Protein AF-A0A7Y7RVD1-F1 (afdb_monomer_lite)

pLDDT: mean 76.82, std 17.92, range [31.0, 92.44]

Foldseek 3Di:
DDPQPDDPDDDDDDPDDPPALLCVVVVLCVSVVHDLVNVCVVVVHDSVVSVCCNVPYDDPVCLVVVCVVSVHDSCCSGPVPDGD

Organism: NCBI:txid2006980

Structure (mmCIF, N/CA/C/O backbone):
data_AF-A0A7Y7RVD1-F1
#
_entry.id   AF-A0A7Y7RVD1-F1
#
loop_
_atom_site.group_PDB
_atom_site.id
_atom_site.type_symbol
_atom_site.label_atom_id
_atom_site.label_alt_id
_atom_site.label_comp_id
_atom_site.label_asym_id
_atom_site.label_entity_id
_atom_site.label_seq_id
_atom_site.pdbx_PDB_ins_code
_atom_site.Cartn_x
_atom_site.Cartn_y
_atom_site.Cartn_z
_atom_site.occupancy
_atom_site.B_iso_or_equiv
_atom_site.auth_seq_id
_atom_site.auth_comp_id
_atom_site.auth_asym_id
_atom_site.auth_atom_id
_atom_site.pdbx_PDB_model_num
ATOM 1 N N . MET A 1 1 ? 8.034 -3.890 21.860 1.00 35.34 1 MET A N 1
ATOM 2 C CA . MET A 1 1 ? 8.533 -3.084 20.728 1.00 35.34 1 MET A CA 1
ATOM 3 C C . MET A 1 1 ? 7.426 -3.060 19.687 1.00 35.34 1 MET A C 1
ATOM 5 O O . MET A 1 1 ? 7.418 -3.923 18.828 1.00 35.34 1 MET A O 1
ATOM 9 N N . ASN A 1 2 ? 6.465 -2.140 19.807 1.00 31.00 2 ASN A N 1
ATOM 10 C CA . ASN A 1 2 ? 5.363 -2.012 18.847 1.00 31.00 2 ASN A CA 1
ATOM 11 C C . ASN A 1 2 ? 5.389 -0.569 18.344 1.00 31.00 2 ASN A C 1
ATOM 13 O O . ASN A 1 2 ? 5.054 0.361 19.078 1.00 31.00 2 ASN A O 1
ATOM 17 N N . ILE A 1 3 ? 5.920 -0.394 17.138 1.00 50.09 3 ILE A N 1
ATOM 18 C CA . ILE A 1 3 ? 6.012 0.890 16.440 1.00 50.09 3 ILE A CA 1
ATOM 19 C C . ILE A 1 3 ? 4.715 1.042 15.631 1.00 50.09 3 ILE A C 1
ATOM 21 O O . ILE A 1 3 ? 4.172 0.041 15.185 1.00 50.09 3 ILE A O 1
ATOM 25 N N . CYS A 1 4 ? 4.241 2.278 15.462 1.00 47.78 4 CYS A N 1
ATOM 26 C CA . CYS A 1 4 ? 3.014 2.674 14.748 1.00 47.78 4 CYS A CA 1
ATOM 27 C C . CYS A 1 4 ? 1.733 2.689 15.591 1.00 47.78 4 CYS A C 1
ATOM 29 O O . CYS A 1 4 ? 0.719 2.105 15.236 1.00 47.78 4 CYS A O 1
ATOM 31 N N . ASN A 1 5 ? 1.744 3.468 16.676 1.00 47.00 5 ASN A N 1
ATOM 32 C CA . ASN A 1 5 ? 0.498 3.938 17.279 1.00 47.00 5 ASN A CA 1
ATOM 33 C C . ASN A 1 5 ? 0.519 5.453 17.496 1.00 47.00 5 ASN A C 1
ATOM 35 O O . ASN A 1 5 ? 0.372 5.919 18.622 1.00 47.00 5 ASN A O 1
ATOM 39 N N . LYS A 1 6 ? 0.805 6.237 16.443 1.00 47.34 6 LYS A N 1
ATOM 40 C CA . LYS A 1 6 ? 0.694 7.704 16.481 1.00 47.34 6 LYS A CA 1
ATOM 41 C C . LYS A 1 6 ? 0.290 8.269 15.114 1.00 47.34 6 LYS A C 1
ATOM 43 O O . LYS A 1 6 ? 0.999 8.099 14.136 1.00 47.34 6 LYS A O 1
ATOM 48 N N . HIS A 1 7 ? -0.808 9.023 15.135 1.00 41.38 7 HIS A N 1
ATOM 49 C CA . HIS A 1 7 ? -1.201 10.058 14.172 1.00 41.38 7 HIS A CA 1
ATOM 50 C C . HIS A 1 7 ? -1.748 9.639 12.798 1.00 41.38 7 HIS A C 1
ATOM 52 O O . HIS A 1 7 ? -1.090 9.718 11.767 1.00 41.38 7 HIS A O 1
ATOM 58 N N . LEU A 1 8 ? -3.061 9.390 12.781 1.00 50.69 8 LEU A N 1
ATOM 59 C CA . LEU A 1 8 ? -3.911 9.482 11.591 1.00 50.69 8 LEU A CA 1
ATOM 60 C C . LEU A 1 8 ? -4.664 10.831 11.599 1.00 50.69 8 LEU A C 1
ATOM 62 O O . LEU A 1 8 ? -5.887 10.887 11.688 1.00 50.69 8 LEU A O 1
ATOM 66 N N . GLN A 1 9 ? -3.926 11.947 11.588 1.00 45.69 9 GLN A N 1
ATOM 67 C CA . GLN A 1 9 ? -4.493 13.299 11.484 1.00 45.69 9 GLN A CA 1
ATOM 68 C C . GLN A 1 9 ? -3.630 14.142 10.539 1.00 45.69 9 GLN A C 1
ATOM 70 O O . GLN A 1 9 ? -2.455 14.374 10.805 1.00 45.69 9 GLN A O 1
ATOM 75 N N . GLY A 1 10 ? -4.226 14.596 9.432 1.00 41.66 10 GLY A N 1
ATOM 76 C CA . GLY A 1 10 ? -3.629 15.580 8.526 1.00 41.66 10 GLY A CA 1
ATOM 77 C C . GLY A 1 10 ? -3.407 15.071 7.101 1.00 41.66 10 GLY A C 1
ATOM 78 O O . GLY A 1 10 ? -2.324 14.599 6.754 1.00 41.66 10 GLY A O 1
ATOM 79 N N . GLN A 1 11 ? -4.446 15.144 6.265 1.00 38.75 11 GLN A N 1
ATOM 80 C CA . GLN A 1 11 ? -4.421 15.688 4.894 1.00 38.75 11 GLN A CA 1
ATOM 81 C C . GLN A 1 11 ? -5.785 15.476 4.221 1.00 38.75 11 GLN A C 1
ATOM 83 O O . GLN A 1 11 ? -6.449 14.465 4.427 1.00 38.75 11 GLN A O 1
ATOM 88 N N . ALA A 1 12 ? -6.187 16.494 3.465 1.00 37.50 12 ALA A N 1
ATOM 89 C CA . ALA A 1 12 ? -7.533 16.775 2.996 1.00 37.50 12 ALA A CA 1
ATOM 90 C C . ALA A 1 12 ? -8.158 15.717 2.065 1.00 37.50 12 ALA A C 1
ATOM 92 O O . ALA A 1 12 ? -7.499 15.175 1.183 1.00 37.50 12 ALA A O 1
ATOM 93 N N . ALA A 1 13 ? -9.470 15.538 2.261 1.00 42.38 13 ALA A N 1
ATOM 94 C CA . ALA A 1 13 ? -10.493 15.115 1.305 1.00 42.38 13 ALA A CA 1
ATOM 95 C C . ALA A 1 13 ? -10.199 13.889 0.420 1.00 42.38 13 ALA A C 1
ATOM 97 O O . ALA A 1 13 ? -9.760 14.034 -0.716 1.00 42.38 13 ALA A O 1
ATOM 98 N N . GLN A 1 14 ? -10.621 12.708 0.889 1.00 41.28 14 GLN A N 1
ATOM 99 C CA . GLN A 1 14 ? -11.583 11.873 0.153 1.00 41.28 14 GLN A CA 1
ATOM 100 C C . GLN A 1 14 ? -12.406 11.024 1.145 1.00 41.28 14 GLN A C 1
ATOM 102 O O . GLN A 1 14 ? -11.817 10.262 1.913 1.00 41.28 14 GLN A O 1
ATOM 107 N N . PRO A 1 15 ? -13.750 11.104 1.145 1.00 43.72 15 PRO A N 1
ATOM 108 C CA . PRO A 1 15 ? -14.607 10.153 1.836 1.00 43.72 15 PRO A CA 1
ATOM 109 C C . PRO A 1 15 ? -14.767 8.925 0.936 1.00 43.72 15 PRO A C 1
ATOM 111 O O . PRO A 1 15 ? -15.810 8.713 0.328 1.00 43.72 15 PRO A O 1
ATOM 114 N N . THR A 1 16 ? -13.712 8.138 0.765 1.00 46.19 16 THR A N 1
ATOM 115 C CA . THR A 1 16 ? -13.814 6.895 -0.001 1.00 46.19 16 THR A CA 1
ATOM 116 C C . THR A 1 16 ? -13.701 5.755 0.977 1.00 46.19 16 THR A C 1
ATOM 118 O O . THR A 1 16 ? -12.657 5.575 1.600 1.00 46.19 16 THR A O 1
ATOM 121 N N . CYS A 1 17 ? -14.804 5.018 1.114 1.00 49.53 17 CYS A N 1
ATOM 122 C CA . CYS A 1 17 ? -14.854 3.668 1.655 1.00 49.53 17 CYS A CA 1
ATOM 123 C C . CYS A 1 17 ? -13.528 2.945 1.350 1.00 49.53 17 CYS A C 1
ATOM 125 O O . CYS A 1 17 ? -12.966 3.116 0.267 1.00 49.53 17 CYS A O 1
ATOM 127 N N . LEU A 1 18 ? -12.977 2.195 2.301 1.00 57.25 18 LEU A N 1
ATOM 128 C CA . LEU A 1 18 ? -11.785 1.371 2.086 1.00 57.25 18 LEU A CA 1
ATOM 129 C C . LEU A 1 18 ? -12.142 0.221 1.117 1.00 57.25 18 LEU A C 1
ATOM 131 O O . LEU A 1 18 ? -12.138 -0.938 1.506 1.00 57.25 18 LEU A O 1
ATOM 135 N N . VAL A 1 19 ? -12.518 0.535 -0.130 1.00 64.88 19 VAL A N 1
ATOM 136 C CA . VAL A 1 19 ? -13.169 -0.397 -1.064 1.00 64.88 19 VAL A CA 1
ATOM 137 C C . VAL A 1 19 ? -12.180 -1.452 -1.551 1.00 64.88 19 VAL A C 1
ATOM 139 O O . VAL A 1 19 ? -12.565 -2.579 -1.831 1.00 64.88 19 VAL A O 1
ATOM 142 N N . HIS A 1 20 ? -10.892 -1.110 -1.642 1.00 73.75 20 HIS A N 1
ATOM 143 C CA . HIS A 1 20 ? -9.876 -1.982 -2.227 1.00 73.75 20 HIS A CA 1
ATOM 144 C C . HIS A 1 20 ? -8.522 -1.892 -1.510 1.00 73.75 20 HIS A C 1
ATOM 146 O O . HIS A 1 20 ? -8.098 -0.833 -1.035 1.00 73.75 20 HIS A O 1
ATOM 152 N N . SER A 1 21 ? -7.815 -3.023 -1.493 1.00 84.69 21 SER A N 1
ATOM 153 C CA . SER A 1 21 ? -6.567 -3.285 -0.758 1.00 84.69 21 SER A CA 1
ATOM 154 C C . SER A 1 21 ? -5.442 -2.280 -1.008 1.00 84.69 21 SER A C 1
ATOM 156 O O . SER A 1 21 ? -4.675 -1.955 -0.102 1.00 84.69 21 SER A O 1
ATOM 158 N N . GLY A 1 22 ? -5.390 -1.691 -2.202 1.00 87.94 22 GLY A N 1
ATOM 159 C CA . GLY A 1 22 ? -4.433 -0.638 -2.538 1.00 87.94 22 GLY A CA 1
ATOM 160 C C . GLY A 1 22 ? -4.593 0.646 -1.723 1.00 87.94 22 GLY A C 1
ATOM 161 O O . GLY A 1 22 ? -3.599 1.286 -1.382 1.00 87.94 22 GLY A O 1
ATOM 162 N N . HIS A 1 23 ? -5.823 1.019 -1.363 1.00 86.00 23 HIS A N 1
ATOM 163 C CA . HIS A 1 23 ? -6.051 2.212 -0.546 1.00 86.00 23 HIS A CA 1
ATOM 164 C C . HIS A 1 23 ? -5.538 1.985 0.881 1.00 86.00 23 HIS A C 1
ATOM 166 O O . HIS A 1 23 ? -4.850 2.837 1.439 1.00 86.00 23 HIS A O 1
ATOM 172 N N . ARG A 1 24 ? -5.801 0.796 1.438 1.00 87.44 24 ARG A N 1
ATOM 173 C CA . ARG A 1 24 ? -5.300 0.383 2.756 1.00 87.44 24 ARG A CA 1
ATOM 174 C C . ARG A 1 24 ? -3.782 0.332 2.802 1.00 87.44 24 ARG A C 1
ATOM 176 O O . ARG A 1 24 ? -3.193 0.874 3.732 1.00 87.44 24 ARG A O 1
ATOM 183 N N . LEU A 1 25 ? -3.146 -0.201 1.758 1.00 87.88 25 LEU A N 1
ATOM 184 C CA . LEU A 1 25 ? -1.691 -0.157 1.637 1.00 87.88 25 LEU A CA 1
ATOM 185 C C . LEU A 1 25 ? -1.166 1.280 1.699 1.00 87.88 25 LEU A C 1
ATOM 187 O O . LEU A 1 25 ? -0.217 1.556 2.422 1.00 87.88 25 LEU A O 1
ATOM 191 N N . ARG A 1 26 ? -1.792 2.215 0.976 1.00 88.06 26 ARG A N 1
ATOM 192 C CA . ARG A 1 26 ? -1.376 3.623 0.995 1.00 88.06 26 ARG A CA 1
ATOM 193 C C . ARG A 1 26 ? -1.497 4.246 2.389 1.00 88.06 26 ARG A C 1
ATOM 195 O O . ARG A 1 26 ? -0.622 5.017 2.779 1.00 88.06 26 ARG A O 1
ATOM 202 N N . VAL A 1 27 ? -2.553 3.912 3.131 1.00 85.69 27 VAL A N 1
ATOM 203 C CA . VAL A 1 27 ? -2.735 4.349 4.525 1.00 85.69 27 VAL A CA 1
ATOM 204 C C . VAL A 1 27 ? -1.641 3.769 5.422 1.00 85.69 27 VAL A C 1
ATOM 206 O O . VAL A 1 27 ? -1.027 4.522 6.173 1.00 85.69 27 VAL A O 1
ATOM 209 N N . ALA A 1 28 ? -1.343 2.474 5.295 1.00 85.62 28 ALA A N 1
ATOM 210 C CA . ALA A 1 28 ? -0.291 1.823 6.070 1.00 85.62 28 ALA A CA 1
ATOM 211 C C . ALA A 1 28 ? 1.094 2.424 5.784 1.00 85.62 28 ALA A C 1
ATOM 213 O O . ALA A 1 28 ? 1.813 2.783 6.711 1.00 85.62 28 ALA A O 1
ATOM 214 N N . LEU A 1 29 ? 1.436 2.649 4.511 1.00 88.31 29 LEU A N 1
ATOM 215 C CA . LEU A 1 29 ? 2.693 3.307 4.137 1.00 88.31 29 LEU A CA 1
ATOM 216 C C . LEU A 1 29 ? 2.811 4.704 4.751 1.00 88.31 29 LEU A C 1
ATOM 218 O O . LEU A 1 29 ? 3.874 5.063 5.249 1.00 88.31 29 LEU A O 1
ATOM 222 N N . LYS A 1 30 ? 1.714 5.474 4.767 1.00 86.62 30 LYS A N 1
ATOM 223 C CA . LYS A 1 30 ? 1.688 6.795 5.403 1.00 86.62 30 LYS A CA 1
ATOM 224 C C . LYS A 1 30 ? 1.877 6.702 6.922 1.00 86.62 30 LYS A C 1
ATOM 226 O O . LYS A 1 30 ? 2.606 7.519 7.473 1.00 86.62 30 LYS A O 1
ATOM 231 N N . ALA A 1 31 ? 1.265 5.718 7.581 1.00 84.19 31 ALA A N 1
ATOM 232 C CA . ALA A 1 31 ? 1.419 5.485 9.021 1.00 84.19 31 ALA A CA 1
ATOM 233 C C . ALA A 1 31 ? 2.840 5.037 9.413 1.00 84.19 31 ALA A C 1
ATOM 235 O O . ALA A 1 31 ? 3.286 5.301 10.527 1.00 84.19 31 ALA A O 1
ATOM 236 N N . CYS A 1 32 ? 3.558 4.390 8.494 1.00 83.31 32 CYS A N 1
ATOM 237 C CA . CYS A 1 32 ? 4.967 4.031 8.651 1.00 83.31 32 CYS A CA 1
ATOM 238 C C . CYS A 1 32 ? 5.937 5.124 8.163 1.00 83.31 32 CYS A C 1
ATOM 240 O O . CYS A 1 32 ? 7.142 4.887 8.154 1.00 83.31 32 CYS A O 1
ATOM 242 N N . GLU A 1 33 ? 5.436 6.281 7.711 1.00 88.12 33 GLU A N 1
ATOM 243 C CA . GLU A 1 33 ? 6.231 7.366 7.108 1.00 88.12 33 GLU A CA 1
ATOM 244 C C . GLU A 1 33 ? 7.089 6.912 5.905 1.00 88.12 33 GLU A C 1
ATOM 246 O O . GLU A 1 33 ? 8.113 7.509 5.569 1.00 88.12 33 GLU A O 1
ATOM 251 N N .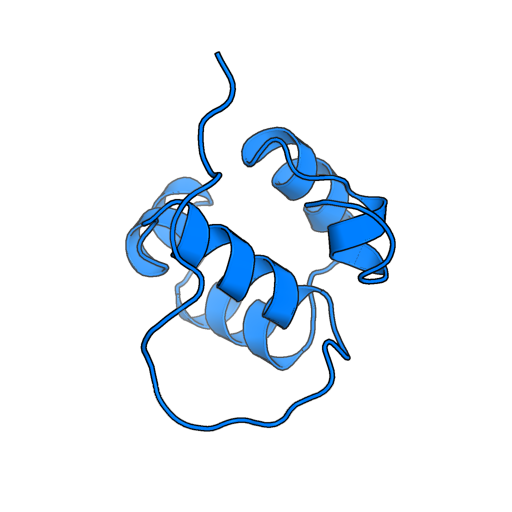 ILE A 1 34 ? 6.651 5.860 5.206 1.00 87.88 34 ILE A N 1
ATOM 252 C CA . ILE A 1 34 ? 7.336 5.320 4.032 1.00 87.88 34 ILE A CA 1
ATOM 253 C C . ILE A 1 34 ? 6.873 6.084 2.790 1.00 87.88 34 ILE A C 1
ATOM 255 O O . ILE A 1 34 ? 5.695 6.079 2.423 1.00 87.88 34 ILE A O 1
ATOM 259 N N . SER A 1 35 ? 7.824 6.703 2.087 1.00 89.88 35 SER A N 1
ATOM 260 C CA . SER A 1 35 ? 7.550 7.333 0.794 1.00 89.88 35 SER A CA 1
ATOM 261 C C . SER A 1 35 ? 7.155 6.279 -0.253 1.00 89.88 35 SER A C 1
ATOM 263 O O . SER A 1 35 ? 7.872 5.287 -0.410 1.00 89.88 35 SER A O 1
ATOM 265 N N . PRO A 1 36 ? 6.083 6.495 -1.042 1.00 87.50 36 PRO A N 1
ATOM 266 C CA . PRO A 1 36 ? 5.700 5.591 -2.126 1.00 87.50 36 PRO A CA 1
A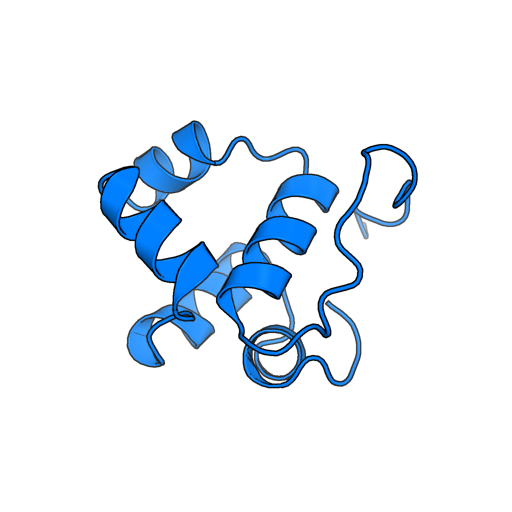TOM 267 C C . PRO A 1 36 ? 6.833 5.323 -3.124 1.00 87.50 36 PRO A C 1
ATOM 269 O O . PRO A 1 36 ? 6.953 4.213 -3.631 1.00 87.50 36 PRO A O 1
ATOM 272 N N . THR A 1 37 ? 7.687 6.315 -3.385 1.00 88.31 37 THR A N 1
ATOM 273 C CA . THR A 1 37 ? 8.840 6.159 -4.281 1.00 88.31 37 THR A CA 1
ATOM 274 C C . THR A 1 37 ? 9.861 5.186 -3.699 1.00 88.31 37 THR A C 1
ATOM 276 O O . THR A 1 37 ? 10.232 4.227 -4.369 1.00 88.31 37 THR A O 1
ATOM 279 N N . ALA A 1 38 ? 10.235 5.368 -2.428 1.00 88.75 38 ALA A N 1
ATOM 280 C CA . ALA A 1 38 ? 11.158 4.470 -1.734 1.00 88.75 38 ALA A CA 1
ATOM 281 C C . ALA A 1 38 ? 10.586 3.047 -1.626 1.00 88.75 38 ALA A C 1
ATOM 283 O O . ALA A 1 38 ? 11.300 2.060 -1.777 1.00 88.75 38 ALA A O 1
ATOM 284 N N . PHE A 1 39 ? 9.272 2.929 -1.426 1.00 90.50 39 PHE A N 1
ATOM 285 C CA . PHE A 1 39 ? 8.593 1.639 -1.410 1.00 90.50 39 PHE A CA 1
ATOM 286 C C . PHE A 1 39 ? 8.598 0.946 -2.780 1.00 90.50 39 PHE A C 1
ATOM 288 O O . PHE A 1 39 ? 8.831 -0.260 -2.864 1.00 90.50 39 PHE A O 1
ATOM 295 N N . ALA A 1 40 ? 8.375 1.697 -3.863 1.00 91.31 40 ALA A N 1
ATOM 296 C CA . ALA A 1 40 ? 8.463 1.172 -5.224 1.00 91.31 40 ALA A CA 1
ATOM 297 C C . ALA A 1 40 ? 9.885 0.685 -5.549 1.00 91.31 40 ALA A C 1
ATOM 299 O O . ALA A 1 40 ? 10.044 -0.387 -6.133 1.00 91.31 40 ALA A O 1
ATOM 300 N N . GLU A 1 41 ? 10.907 1.429 -5.118 1.00 92.00 41 GLU A N 1
ATOM 301 C CA . GLU A 1 41 ? 12.316 1.040 -5.244 1.00 92.00 41 GLU A CA 1
ATOM 302 C C . GLU A 1 41 ? 12.631 -0.232 -4.454 1.00 92.00 41 GLU A C 1
ATOM 304 O O . GLU A 1 41 ? 13.223 -1.161 -5.005 1.00 92.00 41 GLU A O 1
ATOM 309 N N . TRP A 1 42 ? 12.172 -0.318 -3.202 1.00 90.06 42 TRP A N 1
ATOM 310 C CA . TRP A 1 42 ? 12.344 -1.498 -2.353 1.00 90.06 42 TRP A CA 1
ATOM 311 C C . TRP A 1 42 ? 11.706 -2.754 -2.971 1.00 90.06 42 TRP A C 1
ATOM 313 O O . TRP A 1 42 ? 12.316 -3.822 -2.991 1.00 90.06 42 TRP A O 1
ATOM 323 N N . LEU A 1 43 ? 10.522 -2.610 -3.575 1.00 87.62 43 LEU A N 1
ATOM 324 C CA . LEU A 1 43 ? 9.839 -3.676 -4.315 1.00 87.62 43 LEU A CA 1
ATOM 325 C C . LEU A 1 43 ? 10.384 -3.921 -5.728 1.00 87.62 43 LEU A C 1
ATOM 327 O O . LEU A 1 43 ? 9.949 -4.864 -6.392 1.00 87.62 43 LEU A O 1
ATOM 331 N N . ARG A 1 44 ? 11.304 -3.079 -6.210 1.00 91.94 44 ARG A N 1
ATOM 332 C CA . ARG A 1 44 ? 11.826 -3.085 -7.587 1.00 91.94 44 ARG A CA 1
ATOM 333 C C . ARG A 1 44 ? 10.715 -3.030 -8.642 1.00 91.94 44 ARG A C 1
ATOM 335 O O . ARG A 1 44 ? 10.800 -3.667 -9.693 1.00 91.94 44 ARG A O 1
ATOM 342 N N . ILE A 1 45 ? 9.663 -2.261 -8.365 1.00 91.12 45 ILE A N 1
ATOM 343 C CA . ILE A 1 45 ? 8.561 -1.996 -9.295 1.00 91.12 45 ILE A CA 1
ATOM 344 C C . ILE A 1 45 ? 8.583 -0.543 -9.756 1.00 91.12 45 ILE A C 1
ATOM 346 O O . ILE A 1 45 ? 9.117 0.337 -9.088 1.00 91.12 45 ILE A O 1
ATOM 350 N N . SER A 1 46 ? 7.958 -0.263 -10.900 1.00 92.44 46 SER A N 1
ATOM 351 C CA . SER A 1 46 ? 7.805 1.123 -11.333 1.00 92.44 46 SER A CA 1
ATOM 352 C C . SER A 1 46 ? 6.807 1.873 -10.434 1.00 92.44 46 SER A C 1
ATOM 354 O O . SER A 1 46 ? 5.794 1.290 -10.027 1.00 92.44 46 SER A O 1
ATOM 356 N N . PRO A 1 47 ? 7.004 3.185 -10.192 1.00 88.25 47 PRO A N 1
ATOM 357 C CA . PRO A 1 47 ? 6.022 4.021 -9.496 1.00 88.25 47 PRO A CA 1
ATOM 358 C C . PRO A 1 47 ? 4.630 3.961 -10.143 1.00 88.25 47 PRO A C 1
ATOM 360 O O . PRO A 1 47 ? 3.613 3.998 -9.456 1.00 88.25 47 PRO A O 1
ATOM 363 N N . GLN A 1 48 ? 4.572 3.778 -11.468 1.00 89.75 48 GLN A N 1
ATOM 364 C CA . GLN A 1 48 ? 3.320 3.584 -12.199 1.00 89.75 48 GLN A CA 1
ATOM 365 C C . GLN A 1 48 ? 2.601 2.289 -11.799 1.00 89.75 48 GLN A C 1
ATOM 367 O O . GLN A 1 48 ? 1.377 2.281 -11.667 1.00 89.75 48 GLN A O 1
ATOM 372 N N . ARG A 1 49 ? 3.337 1.188 -11.587 1.00 90.62 49 ARG A N 1
ATOM 373 C CA . ARG A 1 49 ? 2.757 -0.071 -11.099 1.00 90.62 49 ARG A CA 1
ATOM 374 C C . ARG A 1 49 ? 2.214 0.099 -9.682 1.00 90.62 49 ARG A C 1
ATOM 376 O O . ARG A 1 49 ? 1.103 -0.348 -9.422 1.00 90.62 49 ARG A O 1
ATOM 383 N N . LEU A 1 50 ? 2.944 0.797 -8.814 1.00 90.81 50 LEU A N 1
ATOM 384 C CA . LEU A 1 50 ? 2.471 1.105 -7.465 1.00 90.81 50 LEU A CA 1
ATOM 385 C C . LEU A 1 50 ? 1.206 1.984 -7.485 1.00 90.81 50 LEU A C 1
ATOM 387 O O . LEU A 1 50 ? 0.235 1.681 -6.797 1.00 90.81 50 LEU A O 1
ATOM 391 N N . ASN A 1 51 ? 1.161 3.015 -8.334 1.00 89.88 51 ASN A N 1
ATOM 392 C CA . ASN A 1 51 ? -0.044 3.828 -8.528 1.00 89.88 51 ASN A CA 1
ATOM 393 C C . ASN A 1 51 ? -1.230 2.997 -9.037 1.00 89.88 51 ASN A C 1
ATOM 395 O O . ASN A 1 51 ? -2.351 3.173 -8.563 1.00 89.88 51 ASN A O 1
ATOM 399 N N . ASN A 1 52 ? -0.995 2.053 -9.955 1.00 90.12 52 ASN A N 1
ATOM 400 C CA . ASN A 1 52 ? -2.034 1.123 -10.395 1.00 90.12 52 ASN A CA 1
ATOM 401 C C . ASN A 1 52 ? -2.565 0.273 -9.234 1.00 90.12 52 ASN A C 1
ATOM 403 O O . ASN A 1 52 ? -3.774 0.074 -9.158 1.00 90.12 52 ASN A O 1
ATOM 407 N N . TRP A 1 53 ? -1.702 -0.189 -8.323 1.00 90.56 53 TRP A N 1
ATOM 408 C CA . TRP A 1 53 ? -2.141 -0.919 -7.131 1.00 90.56 53 TRP A CA 1
ATOM 409 C C . TRP A 1 53 ? -3.007 -0.049 -6.227 1.00 90.56 53 TRP A C 1
ATOM 411 O O . TRP A 1 53 ? -4.070 -0.491 -5.805 1.00 90.56 53 TRP A O 1
ATOM 421 N N . PHE A 1 54 ? -2.614 1.204 -5.983 1.00 87.75 54 PHE A N 1
ATOM 422 C CA . PHE A 1 54 ? -3.407 2.132 -5.170 1.00 87.75 54 PHE A CA 1
ATOM 423 C C . PHE A 1 54 ? -4.807 2.391 -5.738 1.00 87.75 54 PHE A C 1
ATOM 425 O O . PHE A 1 54 ? -5.755 2.522 -4.966 1.00 87.75 54 PHE A O 1
ATOM 432 N N . LEU A 1 55 ? -4.936 2.452 -7.066 1.00 85.38 55 LEU A N 1
ATOM 433 C CA . LEU A 1 55 ? -6.200 2.746 -7.744 1.00 85.38 55 LEU A CA 1
ATOM 434 C C . LEU A 1 55 ? -7.085 1.514 -7.967 1.00 85.38 55 LEU A C 1
ATOM 436 O O . LEU A 1 55 ? -8.302 1.643 -7.928 1.00 85.38 55 LEU A O 1
ATOM 440 N N . ARG A 1 56 ? -6.499 0.343 -8.252 1.00 84.56 56 ARG A N 1
ATOM 441 C CA . ARG A 1 56 ? -7.242 -0.859 -8.681 1.00 84.56 56 ARG A CA 1
ATOM 442 C C . ARG A 1 56 ? -7.256 -1.995 -7.661 1.00 84.56 56 ARG A C 1
ATOM 444 O O . ARG A 1 56 ? -8.006 -2.945 -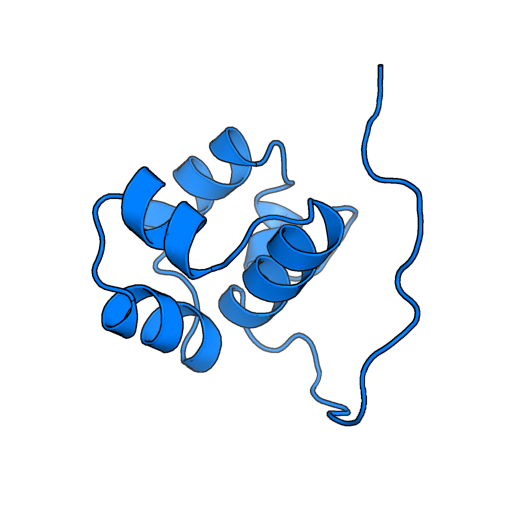7.841 1.00 84.56 56 ARG A O 1
ATOM 451 N N . GLY A 1 57 ? -6.443 -1.906 -6.613 1.00 86.94 57 GLY A N 1
ATOM 452 C CA . GLY A 1 57 ? -6.217 -2.998 -5.674 1.00 86.94 57 GLY A CA 1
ATOM 453 C C . GLY A 1 57 ? -4.899 -3.728 -5.921 1.00 86.94 57 GLY A C 1
ATOM 454 O O . GLY A 1 57 ? -4.281 -3.644 -6.985 1.00 86.94 57 GLY A O 1
ATOM 455 N N . LEU A 1 58 ? -4.455 -4.423 -4.880 1.00 87.62 58 LEU A N 1
ATOM 456 C CA . LEU A 1 58 ? -3.282 -5.282 -4.914 1.00 87.62 58 LEU A CA 1
ATOM 457 C C . LEU A 1 58 ? -3.614 -6.624 -5.573 1.00 87.62 58 LEU A C 1
ATOM 459 O O . LEU A 1 58 ? -4.684 -7.165 -5.308 1.00 87.62 58 LEU A O 1
ATOM 463 N N . PRO A 1 59 ? -2.696 -7.195 -6.368 1.00 87.19 59 PRO A N 1
ATOM 464 C CA . PRO A 1 59 ? -2.809 -8.583 -6.799 1.00 87.19 59 PRO A CA 1
ATOM 465 C C . PRO A 1 59 ? -2.636 -9.535 -5.607 1.00 87.19 59 PRO A C 1
ATOM 467 O O . PRO A 1 59 ? -1.744 -9.318 -4.783 1.00 87.19 59 PRO A O 1
ATOM 470 N N . ASP A 1 60 ? -3.400 -10.629 -5.568 1.00 83.25 60 ASP A N 1
ATOM 471 C CA . ASP A 1 60 ? -3.367 -11.604 -4.461 1.00 83.25 60 ASP A CA 1
ATOM 472 C C . ASP A 1 60 ? -1.973 -12.179 -4.204 1.00 83.25 60 ASP A C 1
ATOM 474 O O . ASP A 1 60 ? -1.554 -12.344 -3.060 1.00 83.25 60 ASP A O 1
ATOM 478 N N . VAL A 1 61 ? -1.196 -12.380 -5.272 1.00 84.56 61 VAL A N 1
ATOM 479 C CA . VAL A 1 61 ? 0.181 -12.898 -5.195 1.00 84.56 61 VAL A CA 1
ATOM 480 C C . VAL A 1 61 ? 1.111 -11.984 -4.391 1.00 84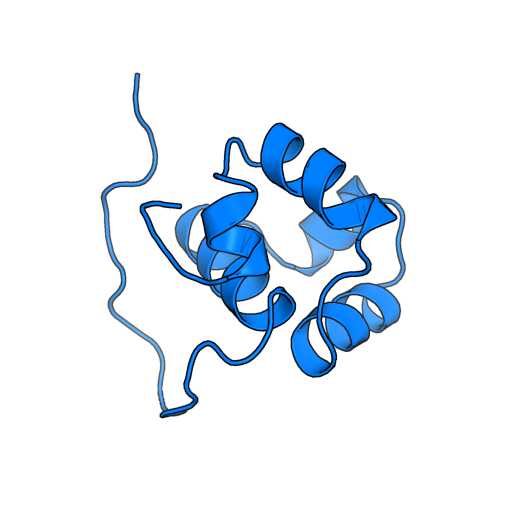.56 61 VAL A C 1
ATOM 482 O O . VAL A 1 61 ? 2.125 -12.433 -3.863 1.00 84.56 61 VAL A O 1
ATOM 485 N N . HIS A 1 62 ? 0.789 -10.689 -4.319 1.00 84.94 62 HIS A N 1
ATOM 486 C CA . HIS A 1 62 ? 1.567 -9.695 -3.592 1.00 84.94 62 HIS A CA 1
ATOM 487 C C . HIS A 1 62 ? 0.986 -9.399 -2.209 1.00 84.94 62 HIS A C 1
ATOM 489 O O . HIS A 1 62 ? 1.734 -8.934 -1.356 1.00 84.94 62 HIS A O 1
ATOM 495 N N . LEU A 1 63 ? -0.296 -9.686 -1.949 1.00 85.38 63 LEU A N 1
ATOM 496 C CA . LEU A 1 63 ? -0.931 -9.396 -0.659 1.00 85.38 63 LEU A CA 1
ATOM 497 C C . LEU A 1 63 ? -0.163 -10.019 0.508 1.00 85.38 63 LEU A C 1
ATOM 499 O O . LEU A 1 63 ? 0.211 -9.315 1.441 1.00 85.38 63 LEU A O 1
ATOM 503 N N . GLU A 1 64 ? 0.128 -11.316 0.437 1.00 85.12 64 GLU A N 1
ATOM 504 C CA . GLU A 1 64 ? 0.783 -12.025 1.539 1.00 85.12 64 GLU A CA 1
ATOM 505 C C . GLU A 1 64 ? 2.244 -11.597 1.735 1.00 85.12 64 GLU A C 1
ATOM 507 O O . GLU A 1 64 ? 2.697 -11.393 2.863 1.00 85.12 64 GLU A O 1
ATOM 512 N N . GLY A 1 65 ? 2.972 -11.386 0.634 1.00 87.19 65 GLY A N 1
ATOM 513 C CA . GLY A 1 65 ? 4.354 -10.909 0.680 1.00 87.19 65 GLY A CA 1
ATOM 514 C C . GLY A 1 65 ? 4.467 -9.503 1.272 1.00 87.19 65 GLY A C 1
ATOM 515 O O . GLY A 1 65 ? 5.342 -9.250 2.098 1.00 87.19 65 GLY A O 1
ATOM 516 N N . LEU A 1 66 ? 3.557 -8.601 0.894 1.00 87.62 66 LEU A N 1
ATOM 517 C CA . LEU A 1 66 ? 3.525 -7.229 1.401 1.00 87.62 66 LEU A CA 1
ATOM 518 C C . LEU A 1 66 ? 3.051 -7.161 2.849 1.00 87.62 66 LEU A C 1
ATOM 520 O O . LEU A 1 66 ? 3.635 -6.419 3.633 1.00 87.62 66 LEU A O 1
ATOM 524 N N . ALA A 1 67 ? 2.042 -7.956 3.207 1.00 87.88 67 ALA A N 1
ATOM 525 C CA . ALA A 1 67 ? 1.574 -8.076 4.580 1.00 87.88 67 ALA A CA 1
ATOM 526 C C . ALA A 1 67 ? 2.725 -8.505 5.500 1.00 87.88 67 ALA A C 1
ATOM 528 O O . ALA A 1 67 ? 3.040 -7.810 6.460 1.00 87.88 67 ALA A O 1
ATOM 529 N N . ARG A 1 68 ? 3.469 -9.561 5.145 1.00 86.50 6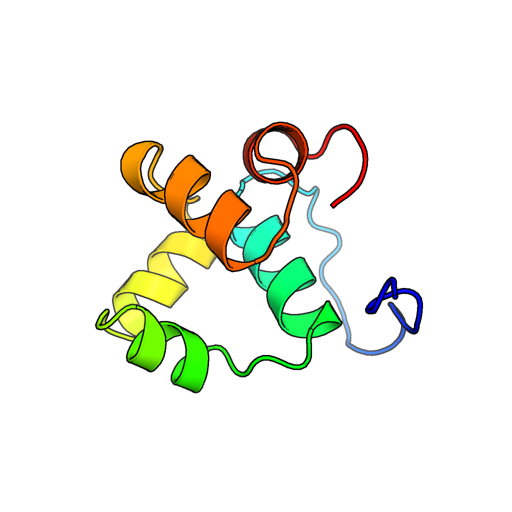8 ARG A N 1
ATOM 530 C CA . ARG A 1 68 ? 4.652 -9.975 5.920 1.00 86.50 68 ARG A CA 1
ATOM 531 C C . ARG A 1 68 ? 5.757 -8.925 5.947 1.00 86.50 68 ARG A C 1
ATOM 533 O O . ARG A 1 68 ? 6.372 -8.733 6.989 1.00 86.50 68 ARG A O 1
ATOM 540 N N . ALA A 1 69 ? 6.023 -8.264 4.825 1.00 86.19 69 ALA A N 1
ATOM 541 C CA . ALA A 1 69 ? 7.079 -7.260 4.738 1.00 86.19 69 ALA A CA 1
ATOM 542 C C . ALA A 1 69 ? 6.820 -6.036 5.621 1.00 86.19 69 ALA A C 1
ATOM 544 O O . ALA A 1 69 ? 7.746 -5.498 6.222 1.00 86.19 69 ALA A O 1
ATOM 545 N N . LEU A 1 70 ? 5.562 -5.608 5.696 1.00 83.50 70 LEU A N 1
ATOM 546 C CA . LEU A 1 70 ? 5.136 -4.446 6.469 1.00 83.50 70 LEU A CA 1
ATOM 547 C C . LEU A 1 70 ? 4.666 -4.820 7.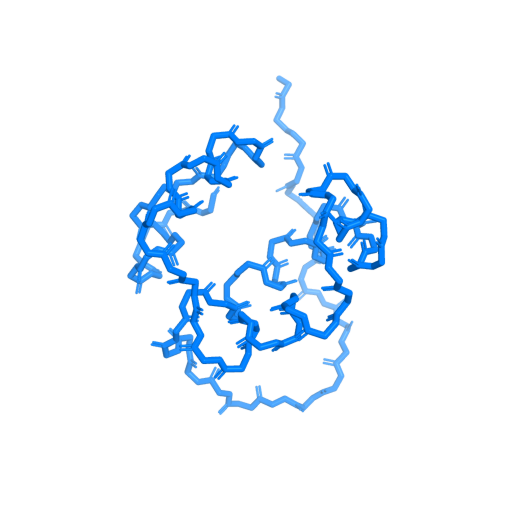882 1.00 83.50 70 LEU A C 1
ATOM 549 O O . LEU A 1 70 ? 4.242 -3.944 8.625 1.00 83.50 70 LEU A O 1
ATOM 553 N N . SER A 1 71 ? 4.760 -6.103 8.258 1.00 86.81 71 SER A N 1
ATOM 554 C CA . SER A 1 71 ? 4.166 -6.663 9.483 1.00 86.81 71 SER A CA 1
ATOM 555 C C . SER A 1 71 ? 2.676 -6.339 9.638 1.00 86.81 71 SER A C 1
ATOM 557 O O . SER A 1 71 ? 2.211 -6.130 10.753 1.00 86.81 71 SER A O 1
ATOM 559 N N . LEU A 1 72 ? 1.947 -6.298 8.519 1.00 84.44 72 LEU A N 1
ATOM 560 C CA . LEU A 1 72 ? 0.515 -6.043 8.488 1.00 84.44 72 LEU A CA 1
ATOM 561 C C . LEU A 1 72 ? -0.299 -7.339 8.489 1.00 84.44 72 LEU A C 1
ATOM 563 O O . LEU A 1 72 ? 0.136 -8.370 7.965 1.00 84.44 72 LEU A O 1
ATOM 567 N N . SER A 1 73 ? -1.535 -7.274 8.974 1.00 85.19 73 SER A N 1
ATOM 568 C CA . SER A 1 73 ? -2.517 -8.341 8.795 1.00 85.19 73 SER A CA 1
ATOM 569 C C . SER A 1 73 ? -2.924 -8.465 7.325 1.00 85.19 73 SER A C 1
ATOM 571 O O . SER A 1 73 ? -3.435 -7.524 6.710 1.00 85.19 73 SER A O 1
ATOM 573 N N . ARG A 1 74 ? -2.756 -9.665 6.750 1.00 86.00 74 ARG A N 1
ATOM 574 C CA . ARG A 1 74 ? -3.252 -9.972 5.399 1.00 86.00 74 ARG A CA 1
ATOM 575 C C . ARG A 1 74 ? -4.760 -9.737 5.307 1.00 86.00 74 ARG A C 1
ATOM 577 O O . ARG A 1 74 ? -5.213 -9.134 4.341 1.00 86.00 74 ARG A O 1
ATOM 584 N N . VAL A 1 75 ? -5.514 -10.188 6.313 1.00 84.69 75 VAL A N 1
ATOM 585 C CA . VAL A 1 75 ? -6.979 -10.055 6.358 1.00 84.69 75 VAL A CA 1
ATOM 586 C C . VAL A 1 75 ? -7.366 -8.583 6.339 1.00 84.69 75 VAL A C 1
ATOM 588 O O . VAL A 1 75 ? -8.214 -8.194 5.538 1.00 84.69 75 VAL A O 1
ATOM 591 N N . TRP A 1 76 ? -6.680 -7.749 7.122 1.00 86.75 76 TRP A N 1
ATOM 592 C CA . TRP A 1 76 ? -6.908 -6.308 7.109 1.00 86.75 76 TRP A CA 1
ATOM 593 C C . TRP A 1 76 ? -6.557 -5.694 5.756 1.00 86.75 76 TRP A C 1
ATOM 595 O O . TRP A 1 76 ? -7.329 -4.920 5.198 1.00 86.75 76 TRP A O 1
ATOM 605 N N . LEU A 1 77 ? -5.428 -6.072 5.158 1.00 85.62 77 LEU A N 1
ATOM 606 C CA . LEU A 1 77 ? -5.027 -5.546 3.857 1.00 85.62 77 LEU A CA 1
ATOM 607 C C . LEU A 1 77 ? -6.010 -5.951 2.744 1.00 85.62 77 LEU A C 1
ATOM 609 O O . LEU A 1 77 ? -6.306 -5.145 1.861 1.00 85.62 77 LEU A O 1
ATOM 613 N N . GLU A 1 78 ? -6.571 -7.155 2.808 1.00 84.62 78 GLU A N 1
ATOM 614 C CA . GLU A 1 78 ? -7.475 -7.746 1.815 1.00 84.62 78 GLU A CA 1
ATOM 615 C C . GLU A 1 78 ? -8.936 -7.293 1.974 1.00 84.62 78 GLU A C 1
ATOM 617 O O . GLU A 1 78 ? -9.566 -6.904 0.991 1.00 84.62 78 GLU A O 1
ATOM 622 N N . THR A 1 79 ? -9.448 -7.221 3.203 1.00 81.12 79 THR A N 1
ATOM 623 C CA . THR A 1 79 ? -10.870 -6.944 3.498 1.00 81.12 79 THR A CA 1
ATOM 624 C C . THR A 1 79 ? -11.098 -5.603 4.196 1.00 81.12 79 THR A C 1
ATOM 626 O O . THR A 1 79 ? -12.145 -4.985 4.036 1.00 81.12 79 THR A O 1
ATOM 629 N N . GLY A 1 80 ? -10.096 -5.094 4.912 1.00 76.50 80 GLY A N 1
ATOM 630 C CA . GLY A 1 80 ? -10.236 -3.957 5.822 1.00 76.50 80 GLY A CA 1
ATOM 631 C C . GLY A 1 80 ? -10.760 -4.329 7.205 1.00 76.50 80 GLY A C 1
ATOM 632 O O . GLY A 1 80 ? -10.917 -3.434 8.031 1.00 76.50 80 GLY A O 1
ATOM 633 N N . GLU A 1 81 ? -11.010 -5.611 7.468 1.00 77.56 81 GLU A N 1
ATOM 634 C CA . GLU A 1 81 ? -11.441 -6.101 8.775 1.00 77.56 81 GLU A CA 1
ATOM 635 C C . GLU A 1 81 ? -10.248 -6.377 9.699 1.00 77.56 81 GLU A C 1
ATOM 637 O O . GLU A 1 81 ? -9.196 -6.855 9.269 1.00 77.56 81 GLU A O 1
ATOM 642 N N . GLY A 1 82 ? -10.427 -6.104 10.993 1.00 76.62 82 GLY A N 1
ATOM 643 C CA . GLY A 1 82 ? -9.394 -6.291 12.014 1.00 76.62 82 GLY A CA 1
ATOM 644 C C . GLY A 1 82 ? -8.437 -5.104 12.139 1.00 76.62 82 GLY A C 1
ATOM 645 O O . GLY A 1 82 ? -8.784 -3.974 11.793 1.00 76.62 82 GLY A O 1
ATOM 646 N N . GLU A 1 83 ? -7.241 -5.359 12.668 1.00 71.88 83 GLU A N 1
ATOM 647 C CA . GLU A 1 83 ? -6.200 -4.344 12.852 1.00 71.88 83 GLU A CA 1
ATOM 648 C C . GLU A 1 83 ? -5.086 -4.479 11.796 1.00 71.88 83 GLU A C 1
ATOM 650 O O . GLU A 1 83 ? -4.782 -5.610 11.394 1.00 71.88 83 GLU A O 1
ATOM 655 N N . PRO A 1 84 ? -4.521 -3.344 11.328 1.00 67.25 84 PRO A N 1
ATOM 656 C CA . PRO A 1 84 ? -3.385 -3.309 10.415 1.00 67.25 84 PRO A CA 1
ATOM 657 C C . PRO A 1 84 ? -2.155 -3.971 11.013 1.00 67.25 84 PRO A C 1
ATOM 659 O O . PRO A 1 84 ? -1.775 -3.652 12.160 1.00 67.25 84 PRO A O 1
#

Sequence (84 aa):
MNICNKHLQGQAAQPTCLVHSGHRLRVALKACEISPTAFAEWLRISPQRLNNWFLRGLPDVHLEGLARALSLSRVWLETGEGEP

Secondary structure (DSSP, 8-state):
-----S-------------SHHHHHHHHHHHTT--HHHHHHHTT--HHHHHHHHHH---HHHHHHHHHHHT--HHHHHHS-S--

Radius of gyration: 12.37 Å; chains: 1; bounding box: 27×30×33 Å